Protein AF-A0A8J4CYN5-F1 (afdb_monomer_lite)

Foldseek 3Di:
DVVPLVVVVCPPCVPVCVVVVVVLVVLCVDPVSVVVLVVVVVVLLVVVLVVVLVVLVVVVVVVVVVVVVVVVVVNDDVVVVVVVVLVVVLVVLLVVLVVSLVVVCSVVVDDPDVVVSVVVSVVSSVVNSVSSVVSVVVCVVCPPDD

pLDDT: mean 76.93, std 15.16, range [36.34, 91.88]

Organism: NCBI:txid1737510

Radius of gyration: 21.34 Å; chains: 1; bounding box: 44×31×64 Å

Structure (mmCIF, N/CA/C/O backbone):
data_AF-A0A8J4CYN5-F1
#
_entry.id   AF-A0A8J4CYN5-F1
#
loop_
_atom_site.group_PDB
_atom_site.id
_atom_site.type_symbol
_atom_site.label_atom_id
_atom_site.label_alt_id
_atom_site.label_comp_id
_atom_site.label_asym_id
_atom_site.label_entity_id
_atom_site.label_seq_id
_atom_site.pdbx_PDB_ins_code
_atom_site.Cartn_x
_atom_site.Cartn_y
_atom_site.Cartn_z
_atom_site.occupancy
_atom_site.B_iso_or_equiv
_atom_site.auth_seq_id
_atom_site.auth_comp_id
_atom_site.auth_asym_id
_atom_site.auth_atom_id
_atom_site.pdbx_PDB_model_num
ATOM 1 N N . THR A 1 1 ? 0.356 -16.107 -17.977 1.00 44.75 1 THR A N 1
ATOM 2 C CA . THR A 1 1 ? -0.143 -14.729 -17.753 1.00 44.75 1 THR A CA 1
ATOM 3 C C . THR A 1 1 ? 0.863 -13.632 -18.107 1.00 44.75 1 THR A C 1
ATOM 5 O O . THR A 1 1 ? 0.419 -12.529 -18.376 1.00 44.75 1 THR A O 1
ATOM 8 N N . HIS A 1 2 ? 2.164 -13.921 -18.278 1.00 37.88 2 HIS A N 1
ATOM 9 C CA . HIS A 1 2 ? 3.157 -12.986 -18.860 1.00 37.88 2 HIS A CA 1
ATOM 10 C C . HIS A 1 2 ? 2.998 -12.699 -20.373 1.00 37.88 2 HIS A C 1
ATOM 12 O O . HIS A 1 2 ? 3.687 -11.841 -20.912 1.00 37.88 2 HIS A O 1
ATOM 18 N N . HIS A 1 3 ? 2.081 -13.382 -21.067 1.00 36.34 3 HIS A N 1
ATOM 19 C CA . HIS A 1 3 ? 1.887 -13.228 -22.515 1.00 36.34 3 HIS A CA 1
ATOM 20 C C . HIS A 1 3 ? 0.860 -12.155 -22.907 1.00 36.34 3 HIS A C 1
ATOM 22 O O . HIS A 1 3 ? 0.883 -11.689 -24.040 1.00 36.34 3 HIS A O 1
ATOM 28 N N . VAL A 1 4 ? -0.028 -11.727 -22.003 1.00 49.91 4 VAL A N 1
ATOM 29 C CA . VAL A 1 4 ? -1.183 -10.895 -22.398 1.00 49.91 4 VAL A CA 1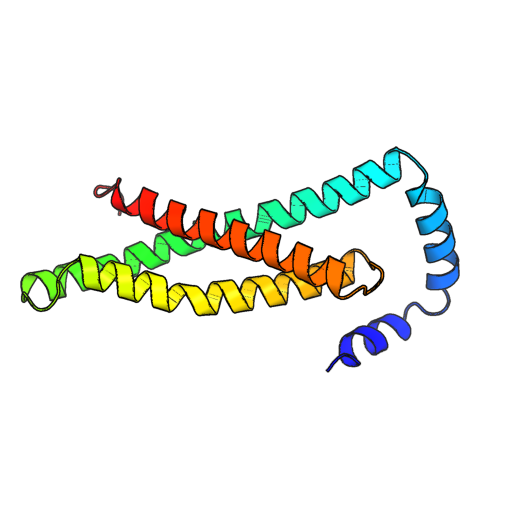
ATOM 30 C C . VAL A 1 4 ? -0.793 -9.424 -22.611 1.00 49.91 4 VAL A C 1
ATOM 32 O O . VAL A 1 4 ? -1.298 -8.786 -23.527 1.00 49.91 4 VAL A O 1
ATOM 35 N N . CYS A 1 5 ? 0.175 -8.903 -21.847 1.00 45.53 5 CYS A N 1
ATOM 36 C CA . CYS A 1 5 ? 0.671 -7.532 -22.033 1.00 45.53 5 CYS A CA 1
ATOM 37 C C . CYS A 1 5 ? 1.685 -7.429 -23.193 1.00 45.53 5 CYS A C 1
ATOM 39 O O . CYS A 1 5 ? 1.646 -6.476 -23.965 1.00 45.53 5 CYS A O 1
ATOM 41 N N . ALA A 1 6 ? 2.521 -8.457 -23.392 1.00 46.88 6 ALA A N 1
ATOM 42 C CA . ALA A 1 6 ? 3.503 -8.486 -24.479 1.00 46.88 6 ALA A CA 1
ATOM 43 C C . ALA A 1 6 ? 2.865 -8.640 -25.877 1.00 46.88 6 ALA A C 1
ATOM 45 O O . ALA A 1 6 ? 3.346 -8.049 -26.837 1.00 46.88 6 ALA A O 1
ATOM 46 N N . ILE A 1 7 ? 1.766 -9.395 -26.010 1.00 52.19 7 ILE A N 1
ATOM 47 C CA . ILE A 1 7 ? 1.109 -9.622 -27.313 1.00 52.19 7 ILE A CA 1
ATOM 48 C C . ILE A 1 7 ? 0.238 -8.423 -27.733 1.00 52.19 7 ILE A C 1
ATOM 50 O O . ILE A 1 7 ? 0.188 -8.097 -28.921 1.00 52.19 7 ILE A O 1
ATOM 54 N N . SER A 1 8 ? -0.392 -7.718 -26.782 1.00 45.91 8 SER A N 1
ATOM 55 C CA . SER A 1 8 ? -1.243 -6.561 -27.106 1.00 45.91 8 SER A CA 1
ATOM 56 C C . SER A 1 8 ? -0.447 -5.312 -27.512 1.00 45.91 8 SER A C 1
ATOM 58 O O . SER A 1 8 ? -0.946 -4.526 -28.304 1.00 45.91 8 SER A O 1
ATOM 60 N N . LEU A 1 9 ? 0.791 -5.139 -27.028 1.00 49.91 9 LEU A N 1
ATOM 61 C CA . LEU A 1 9 ? 1.663 -4.011 -27.403 1.00 49.91 9 LEU A CA 1
ATOM 62 C C . LEU A 1 9 ? 2.541 -4.298 -28.637 1.00 49.91 9 LEU A C 1
ATOM 64 O O . LEU A 1 9 ? 2.883 -3.369 -29.365 1.00 49.91 9 LEU A O 1
ATOM 68 N N . CYS A 1 10 ? 2.871 -5.563 -28.926 1.00 44.91 10 CYS A N 1
ATOM 69 C CA . CYS A 1 10 ? 3.667 -5.915 -30.112 1.00 44.91 10 CYS A CA 1
ATOM 70 C C . CYS A 1 10 ? 2.897 -5.838 -31.443 1.00 44.91 10 CYS A C 1
ATOM 72 O O . CYS A 1 10 ? 3.536 -5.685 -32.480 1.00 44.91 10 CYS A O 1
ATOM 74 N N . THR A 1 11 ? 1.560 -5.937 -31.452 1.00 51.91 11 THR A N 1
ATOM 75 C CA . THR A 1 11 ? 0.792 -6.019 -32.715 1.00 51.91 11 THR A CA 1
ATOM 76 C C . THR A 1 11 ? 0.524 -4.647 -33.362 1.00 51.91 11 THR A C 1
ATOM 78 O O . THR A 1 11 ? 0.472 -4.570 -34.584 1.00 51.91 11 THR A O 1
ATOM 81 N N . GLU A 1 12 ? 0.433 -3.550 -32.596 1.00 47.94 12 GLU A N 1
ATOM 82 C CA . GLU A 1 12 ? 0.213 -2.192 -33.150 1.00 47.94 12 GLU A CA 1
ATOM 83 C C . GLU A 1 12 ? 1.500 -1.356 -33.327 1.00 47.94 12 GLU A C 1
ATOM 85 O O . GLU A 1 12 ? 1.510 -0.400 -34.097 1.00 47.94 12 GLU A O 1
ATOM 90 N N . HIS A 1 13 ? 2.611 -1.713 -32.669 1.00 49.47 13 HIS A N 1
ATOM 91 C CA . HIS A 1 13 ? 3.835 -0.891 -32.630 1.00 49.47 13 HIS A CA 1
ATOM 92 C C . HIS A 1 13 ? 5.075 -1.502 -33.313 1.00 49.47 13 HIS A C 1
ATOM 94 O O . HIS A 1 13 ? 6.146 -0.895 -33.254 1.00 49.47 13 HIS A O 1
ATOM 100 N N . GLY A 1 14 ? 4.965 -2.659 -33.977 1.00 47.19 14 GLY A N 1
ATOM 101 C CA . GLY A 1 14 ? 6.107 -3.417 -34.523 1.00 47.19 14 GLY A CA 1
ATOM 102 C C . GLY A 1 14 ? 7.062 -2.627 -35.435 1.00 47.19 14 GLY A C 1
ATOM 103 O O . GLY A 1 14 ? 8.275 -2.746 -35.278 1.00 47.19 14 GLY A O 1
ATOM 104 N N . ASP A 1 15 ? 6.546 -1.752 -36.305 1.00 44.50 15 ASP A N 1
ATOM 105 C CA . ASP A 1 15 ? 7.375 -0.925 -37.203 1.00 44.50 15 ASP A CA 1
ATOM 106 C C . ASP A 1 15 ? 7.779 0.439 -36.601 1.00 44.50 15 ASP A C 1
ATOM 108 O O . ASP A 1 15 ? 8.783 1.032 -36.998 1.00 44.50 15 ASP A O 1
ATOM 112 N N . LEU A 1 16 ? 7.056 0.942 -35.589 1.00 49.38 16 LEU A N 1
ATOM 113 C CA . LEU A 1 16 ? 7.407 2.189 -34.890 1.00 49.38 16 LEU A CA 1
ATOM 114 C C . LEU A 1 16 ? 8.437 1.967 -33.766 1.00 49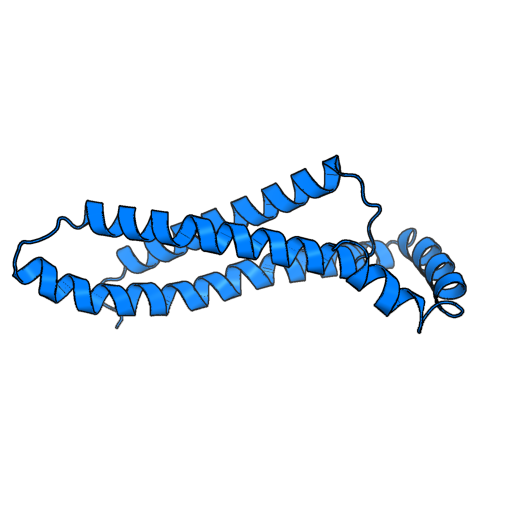.38 16 LEU A C 1
ATOM 116 O O . LEU A 1 16 ? 9.205 2.874 -33.433 1.00 49.38 16 LEU A O 1
ATOM 120 N N . ALA A 1 17 ? 8.479 0.778 -33.160 1.00 51.34 17 ALA A N 1
ATOM 121 C CA . ALA A 1 17 ? 9.299 0.487 -31.985 1.00 51.34 17 ALA A CA 1
ATOM 122 C C . ALA A 1 17 ? 10.807 0.457 -32.286 1.00 51.34 17 ALA A C 1
ATOM 124 O O . ALA A 1 17 ? 11.591 0.912 -31.452 1.00 51.34 17 ALA A O 1
ATOM 125 N N . ALA A 1 18 ? 11.236 0.030 -33.479 1.00 47.31 18 ALA A N 1
ATOM 126 C CA . ALA A 1 18 ? 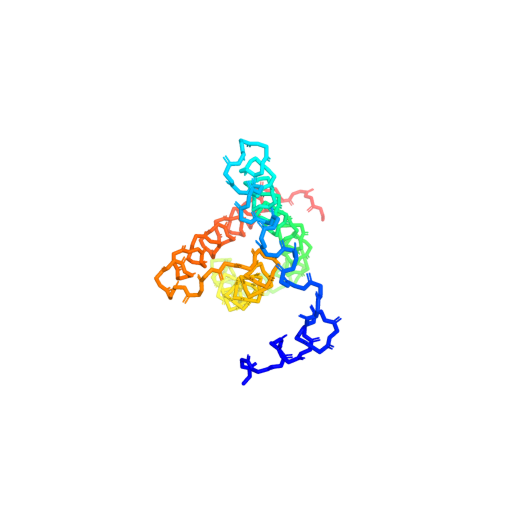12.655 0.051 -33.860 1.00 47.31 18 ALA A CA 1
ATOM 127 C C . ALA A 1 18 ? 13.198 1.493 -33.955 1.00 47.31 18 ALA A C 1
ATOM 129 O O . ALA A 1 18 ? 14.245 1.810 -33.396 1.00 47.31 18 ALA A O 1
ATOM 130 N N . GLY A 1 19 ? 12.428 2.411 -34.552 1.00 42.19 19 GLY A N 1
ATOM 131 C CA . GLY A 1 19 ? 12.795 3.831 -34.631 1.00 42.19 19 GLY A CA 1
ATOM 132 C C . GLY A 1 19 ? 12.642 4.601 -33.313 1.00 42.19 19 GLY A C 1
ATOM 133 O O . GLY A 1 19 ? 13.271 5.645 -33.132 1.00 42.19 19 GLY A O 1
ATOM 134 N N . THR A 1 20 ? 11.817 4.112 -32.382 1.00 51.31 20 THR A N 1
ATOM 135 C CA . THR A 1 20 ? 11.614 4.753 -31.072 1.00 51.31 20 THR A CA 1
ATOM 136 C C . THR A 1 20 ? 12.644 4.273 -30.049 1.00 51.31 20 THR A C 1
ATOM 138 O O . THR A 1 20 ? 13.154 5.083 -29.287 1.00 51.31 20 THR A O 1
ATOM 141 N N . THR A 1 21 ? 13.037 2.996 -30.069 1.00 50.75 21 THR A N 1
ATOM 142 C CA . THR A 1 21 ? 14.056 2.431 -29.161 1.00 50.75 21 THR A CA 1
ATOM 143 C C . THR A 1 21 ? 15.454 3.012 -29.393 1.00 50.75 21 THR A C 1
ATOM 145 O O . THR A 1 21 ? 16.141 3.333 -28.420 1.00 50.75 21 THR A O 1
ATOM 148 N N . GLU A 1 22 ? 15.850 3.261 -30.647 1.00 50.31 22 GLU A N 1
ATOM 149 C CA . GLU A 1 22 ? 17.112 3.947 -30.969 1.00 50.31 22 GLU A CA 1
ATOM 150 C C . GLU A 1 22 ? 17.112 5.404 -30.456 1.00 50.31 22 GLU A C 1
ATOM 152 O O . GLU A 1 22 ? 18.071 5.868 -29.829 1.00 50.31 22 GLU A O 1
ATOM 157 N N . LYS A 1 23 ? 15.976 6.104 -30.602 1.00 51.06 23 LYS A N 1
ATOM 158 C CA . LYS A 1 23 ? 15.773 7.467 -30.080 1.00 51.06 23 LYS A CA 1
ATOM 159 C C . LYS A 1 23 ? 15.729 7.517 -28.550 1.00 51.06 23 LYS A C 1
ATOM 161 O O . LYS A 1 23 ? 16.273 8.454 -27.965 1.00 51.06 23 LYS A O 1
ATOM 166 N N . THR A 1 24 ? 15.141 6.520 -27.889 1.00 56.44 24 THR A N 1
ATOM 167 C CA . THR A 1 24 ? 15.124 6.407 -26.423 1.00 56.44 24 THR A CA 1
ATOM 168 C C . THR A 1 24 ? 16.530 6.141 -25.883 1.00 56.44 24 THR A C 1
ATOM 170 O O . THR A 1 24 ? 16.921 6.754 -24.894 1.00 56.44 24 THR A O 1
ATOM 173 N N . CYS A 1 25 ? 17.338 5.309 -26.552 1.00 52.34 25 CYS A N 1
ATOM 174 C CA . CYS A 1 25 ? 18.726 5.057 -26.156 1.00 52.34 25 CYS A CA 1
ATOM 175 C C . CYS A 1 25 ? 19.608 6.313 -26.292 1.00 52.34 25 CYS A C 1
ATOM 177 O O . CYS A 1 25 ? 20.345 6.650 -25.368 1.00 52.34 25 CYS A O 1
ATOM 179 N N . SER A 1 26 ? 19.453 7.071 -27.385 1.00 60.16 26 SER A N 1
ATOM 180 C CA . SER A 1 26 ? 20.138 8.359 -27.572 1.00 60.16 26 SER A CA 1
ATOM 181 C C . SER A 1 26 ? 19.700 9.410 -26.536 1.00 60.16 26 SER A C 1
ATOM 183 O O . SER A 1 26 ? 20.537 10.089 -25.938 1.00 60.16 26 SER A O 1
ATOM 185 N N . ARG A 1 27 ? 18.392 9.504 -26.243 1.00 61.94 27 ARG A N 1
ATOM 186 C CA . ARG A 1 27 ? 17.840 10.444 -25.251 1.00 61.94 27 ARG A CA 1
ATOM 187 C C . ARG A 1 27 ? 18.254 10.098 -23.815 1.00 61.94 27 ARG A C 1
ATOM 189 O O . ARG A 1 27 ? 18.502 11.022 -23.045 1.00 61.94 27 ARG A O 1
ATOM 196 N N . ARG A 1 28 ? 18.404 8.811 -23.467 1.00 65.94 28 ARG A N 1
ATOM 197 C CA . ARG A 1 28 ? 18.891 8.351 -22.148 1.00 65.94 28 ARG A CA 1
ATOM 198 C C . ARG A 1 28 ? 20.325 8.769 -21.828 1.00 65.94 28 ARG A C 1
ATOM 200 O O . ARG A 1 28 ? 20.660 8.804 -20.657 1.00 65.94 28 ARG A O 1
ATOM 207 N N . ASN A 1 29 ? 21.154 9.102 -22.817 1.00 71.88 29 ASN A N 1
ATOM 208 C CA . ASN A 1 29 ? 22.522 9.580 -22.571 1.00 71.88 29 ASN A CA 1
ATOM 209 C C . ASN A 1 29 ? 22.597 11.108 -22.412 1.00 71.88 29 ASN A C 1
ATOM 211 O O . ASN A 1 29 ? 23.649 11.648 -22.074 1.00 71.88 29 ASN A O 1
ATOM 215 N N . SER A 1 30 ? 21.489 11.815 -22.656 1.00 83.50 30 SER A N 1
ATOM 216 C CA . SER A 1 30 ? 21.381 13.254 -22.435 1.00 83.50 30 SER A CA 1
ATOM 217 C C . SER A 1 30 ? 20.900 13.547 -21.017 1.00 83.50 30 SER A C 1
ATOM 219 O O . SER A 1 30 ? 19.989 12.896 -20.504 1.00 83.50 30 SER A O 1
ATOM 221 N N . ILE A 1 31 ? 21.465 14.590 -20.407 1.00 86.25 31 ILE A N 1
ATOM 222 C CA . ILE A 1 31 ? 21.130 15.048 -19.049 1.00 86.25 31 ILE A CA 1
ATOM 223 C C . ILE A 1 31 ? 19.619 15.314 -18.922 1.00 86.25 31 ILE A C 1
ATOM 225 O O . ILE A 1 31 ? 19.009 14.993 -17.908 1.00 86.25 31 ILE A O 1
ATOM 229 N N . VAL A 1 32 ? 18.992 15.831 -19.985 1.00 87.25 32 VAL A N 1
ATOM 230 C CA . VAL A 1 32 ? 17.547 16.113 -20.030 1.00 87.25 32 VAL A CA 1
ATOM 231 C C . VAL A 1 32 ? 16.713 14.828 -19.996 1.00 87.25 32 VAL A C 1
ATOM 233 O O . VAL A 1 32 ? 15.686 14.786 -19.328 1.00 87.25 32 VAL A O 1
ATOM 236 N N . GLY A 1 33 ? 17.162 13.767 -20.673 1.00 83.75 33 GLY A N 1
ATOM 237 C CA . GLY A 1 33 ? 16.465 12.480 -20.669 1.00 83.75 33 GLY A CA 1
ATOM 238 C C . GLY A 1 33 ? 16.571 11.752 -19.331 1.00 83.75 33 GLY A C 1
ATOM 239 O O . GLY A 1 33 ? 15.603 11.120 -18.916 1.00 83.75 33 GLY A O 1
ATOM 240 N N . LEU A 1 34 ? 17.700 11.886 -18.618 1.00 84.38 34 LEU A N 1
ATOM 241 C CA . LEU A 1 34 ? 17.797 11.388 -17.242 1.00 84.38 34 LEU A CA 1
ATOM 242 C C . LEU A 1 34 ? 16.783 12.090 -16.339 1.00 84.38 34 LEU A C 1
ATOM 244 O O . LEU A 1 34 ? 16.049 11.411 -15.631 1.00 84.38 34 LEU A O 1
ATOM 248 N N . MET A 1 35 ? 16.723 13.425 -16.377 1.00 88.81 35 MET A N 1
ATOM 249 C CA . MET A 1 35 ? 15.818 14.197 -15.516 1.00 88.81 35 MET A CA 1
ATOM 250 C C . MET A 1 35 ? 14.343 13.854 -15.758 1.00 88.81 35 MET A C 1
ATOM 252 O O . MET A 1 35 ? 13.585 13.750 -14.797 1.00 88.81 35 MET A O 1
ATOM 256 N N . ASP A 1 36 ? 13.953 13.615 -17.012 1.00 87.81 36 ASP A N 1
ATOM 257 C CA . ASP A 1 36 ? 12.597 13.193 -17.381 1.00 87.81 36 ASP A CA 1
ATOM 258 C C . ASP A 1 36 ? 12.241 11.822 -16.774 1.00 87.81 36 ASP A C 1
ATOM 260 O O . ASP A 1 36 ? 11.221 11.669 -16.103 1.00 87.81 36 ASP A O 1
ATOM 264 N N . ILE A 1 37 ? 13.141 10.838 -16.896 1.00 84.94 37 ILE A N 1
ATOM 265 C CA . ILE A 1 37 ? 12.947 9.495 -16.323 1.00 84.94 37 ILE A CA 1
ATOM 266 C C . ILE A 1 37 ? 12.930 9.543 -14.789 1.00 84.94 37 ILE A C 1
ATOM 268 O O . ILE A 1 37 ? 12.083 8.907 -14.161 1.00 84.94 37 ILE A O 1
ATOM 272 N N . MET A 1 38 ? 13.835 10.306 -14.167 1.00 86.50 38 MET A N 1
ATOM 273 C CA . MET A 1 38 ? 13.862 10.459 -12.707 1.00 86.50 38 MET A CA 1
ATOM 274 C C . MET A 1 38 ? 12.585 11.145 -12.201 1.00 86.50 38 MET A C 1
ATOM 276 O O . MET A 1 38 ? 12.024 10.723 -11.190 1.00 86.50 38 MET A O 1
ATOM 280 N N . GLY A 1 39 ? 12.089 12.155 -12.924 1.00 89.19 39 GLY A N 1
ATOM 281 C CA . GLY A 1 39 ? 10.838 12.850 -12.620 1.00 89.19 39 GLY A CA 1
ATOM 282 C C . GLY A 1 39 ? 9.603 11.957 -12.765 1.00 89.19 39 GLY A C 1
ATOM 283 O O . GLY A 1 39 ? 8.725 11.971 -11.898 1.00 89.19 39 GLY A O 1
ATOM 284 N N . ALA A 1 40 ? 9.550 11.125 -13.807 1.00 85.88 40 ALA A N 1
ATOM 285 C CA . ALA A 1 40 ? 8.479 10.150 -14.006 1.00 85.88 40 ALA A CA 1
ATOM 286 C C . ALA A 1 40 ? 8.440 9.098 -12.883 1.00 85.88 40 ALA A C 1
ATOM 288 O O . ALA A 1 40 ? 7.372 8.792 -12.352 1.00 85.88 40 ALA A O 1
ATOM 289 N N . ILE A 1 41 ? 9.602 8.587 -12.458 1.00 86.88 41 ILE A N 1
ATOM 290 C CA . ILE A 1 41 ? 9.685 7.641 -11.335 1.00 86.88 41 ILE A CA 1
ATOM 291 C C . ILE A 1 41 ? 9.263 8.329 -10.029 1.00 86.88 41 ILE A C 1
ATOM 293 O O . ILE A 1 41 ? 8.447 7.787 -9.290 1.00 86.88 41 ILE A O 1
ATOM 297 N N . PHE A 1 42 ? 9.767 9.533 -9.751 1.00 88.50 42 PHE A N 1
ATOM 298 C CA . PHE A 1 42 ? 9.455 10.267 -8.523 1.00 88.50 42 PHE A CA 1
ATOM 299 C C . PHE A 1 42 ? 7.963 10.603 -8.393 1.00 88.50 42 PHE A C 1
ATOM 301 O O . PHE A 1 42 ? 7.358 10.345 -7.353 1.00 88.50 42 PHE A O 1
ATOM 308 N N . SER A 1 43 ? 7.360 11.140 -9.456 1.00 88.88 43 SER A N 1
ATOM 309 C CA . SER A 1 43 ? 5.935 11.493 -9.469 1.00 88.88 43 SER A CA 1
ATOM 310 C C . SER A 1 43 ? 5.034 10.272 -9.291 1.00 88.88 43 SER A C 1
ATOM 312 O O . SER A 1 43 ? 4.099 10.329 -8.495 1.00 88.88 43 SER A O 1
ATOM 314 N N . GLY A 1 44 ? 5.349 9.150 -9.946 1.00 85.38 44 GLY A N 1
ATOM 315 C CA . GLY A 1 44 ? 4.614 7.905 -9.747 1.00 85.38 44 GLY A CA 1
ATOM 316 C C . GLY A 1 44 ? 4.692 7.421 -8.297 1.00 85.38 44 GLY A C 1
ATOM 317 O O . GLY A 1 44 ? 3.674 7.140 -7.667 1.00 85.38 44 GLY A O 1
ATOM 318 N N . VAL A 1 45 ? 5.902 7.342 -7.739 1.00 86.00 45 VAL A N 1
ATOM 319 C CA . VAL A 1 45 ? 6.113 6.805 -6.386 1.00 86.00 45 VAL A CA 1
ATOM 320 C C . VAL A 1 45 ? 5.460 7.661 -5.301 1.00 86.00 45 VAL A C 1
ATOM 322 O O . VAL A 1 45 ? 4.990 7.105 -4.315 1.00 86.00 45 VAL A O 1
ATOM 325 N N . LEU A 1 46 ? 5.390 8.984 -5.463 1.00 88.69 46 LEU A N 1
ATOM 326 C CA . LEU A 1 46 ? 4.721 9.852 -4.490 1.00 88.69 46 LEU A CA 1
ATOM 327 C C . LEU A 1 46 ? 3.197 9.848 -4.600 1.00 88.69 46 LEU A C 1
ATOM 329 O O . LEU A 1 46 ? 2.513 10.028 -3.593 1.00 88.69 46 LEU A O 1
ATOM 333 N N . PHE A 1 47 ? 2.649 9.674 -5.799 1.00 88.25 47 PHE A N 1
ATOM 334 C CA . PHE A 1 47 ? 1.209 9.796 -6.006 1.00 88.25 47 PHE A CA 1
ATOM 335 C C . PHE A 1 47 ? 0.416 8.655 -5.349 1.00 88.25 47 PHE A C 1
ATOM 337 O O . PHE A 1 47 ? -0.658 8.883 -4.784 1.00 88.25 47 PHE A O 1
ATOM 344 N N . LEU A 1 48 ? 0.964 7.437 -5.373 1.00 88.00 48 LEU A N 1
ATOM 345 C CA . LEU A 1 48 ? 0.302 6.251 -4.831 1.00 88.00 48 LEU A CA 1
ATOM 346 C C . LEU A 1 48 ? 0.105 6.320 -3.295 1.00 88.00 48 LEU A C 1
ATOM 348 O O . LEU A 1 48 ? -1.046 6.257 -2.861 1.00 88.00 48 LEU A O 1
ATOM 352 N N . PRO A 1 49 ? 1.143 6.543 -2.456 1.00 88.38 49 PRO A N 1
ATOM 353 C CA . PRO A 1 49 ? 0.976 6.641 -1.003 1.00 88.38 49 PRO A CA 1
ATOM 354 C C . PRO A 1 49 ? 0.067 7.794 -0.574 1.00 88.38 49 PRO A C 1
ATOM 356 O O . PRO A 1 49 ? -0.695 7.653 0.379 1.00 88.38 49 PRO A O 1
ATOM 359 N N . MET A 1 50 ? 0.118 8.928 -1.283 1.00 88.50 50 MET A N 1
ATOM 360 C CA . MET A 1 50 ? -0.748 10.077 -0.998 1.00 88.50 50 MET A CA 1
ATOM 361 C C . MET A 1 50 ? -2.224 9.738 -1.210 1.00 88.50 50 MET A C 1
ATOM 363 O O . MET A 1 50 ? -3.064 10.069 -0.374 1.00 88.50 50 MET A O 1
ATOM 367 N N . THR A 1 51 ? -2.540 9.042 -2.303 1.00 89.56 51 THR A N 1
ATOM 368 C CA . THR A 1 51 ? -3.915 8.623 -2.599 1.00 89.56 51 THR A CA 1
ATOM 369 C C . THR A 1 51 ? -4.411 7.589 -1.588 1.00 89.56 51 THR A C 1
ATOM 371 O O . THR A 1 51 ? -5.535 7.703 -1.098 1.00 89.56 51 THR A O 1
ATOM 374 N N . ASN A 1 52 ? -3.567 6.620 -1.216 1.00 87.88 52 ASN A N 1
ATOM 375 C CA . ASN A 1 52 ? -3.903 5.615 -0.207 1.00 87.88 52 ASN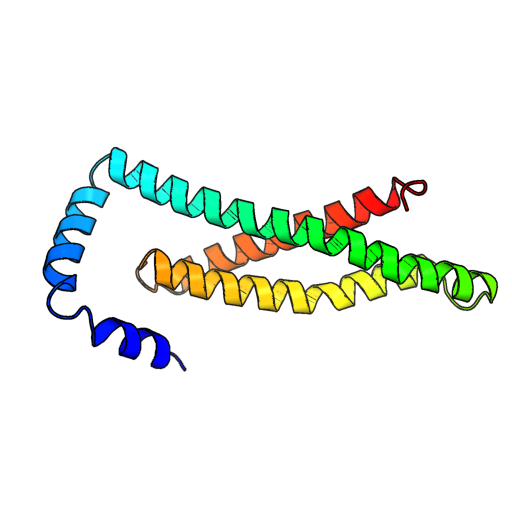 A CA 1
ATOM 376 C C . ASN A 1 52 ? -4.174 6.265 1.168 1.00 87.88 52 ASN A C 1
ATOM 378 O O . ASN A 1 52 ? -5.190 5.978 1.798 1.00 87.88 52 ASN A O 1
ATOM 382 N N . LEU A 1 53 ? -3.366 7.250 1.583 1.00 86.75 53 LEU A N 1
ATOM 383 C CA . LEU A 1 53 ? -3.579 7.994 2.831 1.00 86.75 53 LEU A CA 1
ATOM 384 C C . LEU A 1 53 ? -4.947 8.698 2.880 1.00 86.75 53 LEU A C 1
ATOM 386 O O . LEU A 1 53 ? -5.613 8.688 3.917 1.00 86.75 53 LEU A O 1
ATOM 390 N N . MET A 1 54 ? -5.380 9.294 1.764 1.00 87.12 54 MET A N 1
ATOM 391 C CA . MET A 1 54 ? -6.693 9.943 1.673 1.00 87.12 54 MET A CA 1
ATOM 392 C C . MET A 1 54 ? -7.853 8.946 1.792 1.00 87.12 54 MET A C 1
ATOM 394 O O . MET A 1 54 ? -8.896 9.306 2.329 1.00 87.12 54 MET A O 1
ATOM 398 N N . MET A 1 55 ? -7.673 7.705 1.330 1.00 85.56 55 MET A N 1
ATOM 399 C CA . MET A 1 55 ? -8.673 6.632 1.422 1.00 85.56 55 MET A CA 1
ATOM 400 C C . MET A 1 55 ? -8.737 5.992 2.816 1.00 85.56 55 MET A C 1
ATOM 402 O O . MET A 1 55 ? -9.816 5.637 3.287 1.00 85.56 55 MET A O 1
ATOM 406 N N . VAL A 1 56 ? -7.603 5.895 3.515 1.00 84.94 56 VAL A N 1
ATOM 407 C CA . VAL A 1 56 ? -7.535 5.324 4.873 1.00 84.94 56 VAL A CA 1
ATOM 408 C C . VAL A 1 56 ? -8.316 6.174 5.880 1.00 84.94 56 VAL A C 1
ATOM 410 O O . VAL A 1 56 ? -8.913 5.642 6.817 1.00 84.94 56 VAL A O 1
ATOM 413 N N . MET A 1 57 ? -8.363 7.496 5.686 1.00 83.06 57 MET A N 1
ATOM 414 C CA . MET A 1 57 ? -9.075 8.402 6.589 1.00 83.06 57 MET A CA 1
ATOM 415 C C . MET A 1 57 ? -10.580 8.086 6.748 1.00 83.06 57 MET A C 1
ATOM 417 O O . MET A 1 57 ? -11.008 7.852 7.883 1.00 83.06 57 MET A O 1
ATOM 421 N N . PRO A 1 58 ? -11.398 8.035 5.678 1.00 81.00 58 PRO A N 1
ATOM 422 C CA . PRO A 1 58 ? -12.813 7.676 5.786 1.00 81.00 58 PRO A CA 1
ATOM 423 C C . PRO A 1 58 ? -13.036 6.219 6.212 1.00 81.00 58 PRO A C 1
ATOM 425 O O . PRO A 1 58 ? -14.042 5.935 6.861 1.00 81.00 58 PRO A O 1
ATOM 428 N N . GLN A 1 59 ? -12.103 5.307 5.917 1.00 84.62 59 GLN A N 1
ATOM 429 C CA . GLN A 1 59 ? -12.186 3.914 6.367 1.00 84.62 59 GLN A CA 1
ATOM 430 C C . GLN A 1 59 ? -12.121 3.820 7.897 1.00 84.62 59 GLN A C 1
ATOM 432 O O . GLN A 1 59 ? -13.019 3.261 8.524 1.00 84.62 59 GLN A O 1
ATOM 437 N N . VAL A 1 60 ? -11.130 4.471 8.516 1.00 83.50 60 VAL A N 1
ATOM 438 C CA . VAL A 1 60 ? -10.988 4.507 9.982 1.00 83.50 60 VAL A CA 1
ATOM 439 C C . VAL A 1 60 ? -12.207 5.173 10.639 1.00 83.50 60 VAL A C 1
ATOM 441 O O . VAL A 1 60 ? -12.641 4.754 11.714 1.00 83.50 60 VAL A O 1
ATOM 444 N N . MET A 1 61 ? -12.784 6.205 10.013 1.00 80.81 61 MET A N 1
ATOM 445 C CA . MET A 1 61 ? -13.970 6.889 10.548 1.00 80.81 61 MET A CA 1
ATOM 446 C C . MET A 1 61 ? -15.230 6.018 10.503 1.00 80.81 61 MET A C 1
ATOM 448 O O . MET A 1 61 ? -15.980 5.979 11.482 1.00 80.81 61 MET A O 1
ATOM 452 N 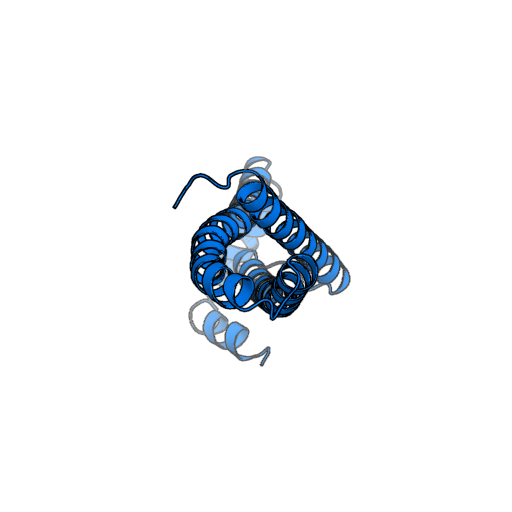N . ALA A 1 62 ? -15.434 5.258 9.425 1.00 83.88 62 ALA A N 1
ATOM 453 C CA . ALA A 1 62 ? -16.544 4.314 9.327 1.00 83.88 62 ALA A CA 1
ATOM 454 C C . ALA A 1 62 ? -16.469 3.224 10.413 1.00 83.88 62 ALA A C 1
ATOM 456 O O . ALA A 1 62 ? -17.474 2.903 11.051 1.00 83.88 62 ALA A O 1
ATOM 457 N N . GLU A 1 63 ? -15.271 2.705 10.688 1.00 81.88 63 GLU A N 1
ATOM 458 C CA . GLU A 1 63 ? -15.066 1.667 11.703 1.00 81.88 63 GLU A CA 1
ATOM 459 C C . GLU A 1 63 ? -15.213 2.209 13.140 1.00 81.88 63 GLU A C 1
ATOM 461 O O . GLU A 1 63 ? -15.738 1.525 14.027 1.00 81.88 63 GLU A O 1
ATOM 466 N N . ARG A 1 64 ? -14.841 3.476 13.387 1.00 78.44 64 ARG A N 1
ATOM 467 C CA . ARG A 1 64 ? -15.014 4.138 14.697 1.00 78.44 64 ARG A CA 1
ATOM 468 C C . ARG A 1 64 ? -16.474 4.234 15.139 1.00 78.44 64 ARG A C 1
ATOM 470 O O . ARG A 1 64 ? -16.748 4.096 16.333 1.00 78.44 64 ARG A O 1
ATOM 477 N N . ALA A 1 65 ? -17.414 4.446 14.216 1.00 81.19 65 ALA A N 1
ATOM 478 C CA . ALA A 1 65 ? -18.840 4.544 14.545 1.00 81.19 65 ALA A CA 1
ATOM 479 C C . ALA A 1 65 ? -19.397 3.240 15.150 1.00 81.19 65 ALA A C 1
ATOM 481 O O . ALA A 1 65 ? -20.245 3.277 16.047 1.00 81.19 65 ALA A O 1
ATOM 482 N N . VAL A 1 66 ? -18.886 2.090 14.701 1.00 79.94 66 VAL A N 1
ATOM 483 C CA . VAL A 1 66 ? -19.239 0.765 15.234 1.00 79.94 66 VAL A CA 1
ATOM 484 C C . VAL A 1 66 ? -18.556 0.532 16.583 1.00 79.94 66 VAL A C 1
ATOM 486 O O . VAL A 1 66 ? -19.214 0.127 17.546 1.00 79.94 66 VAL A O 1
ATOM 489 N N . PHE A 1 67 ? -17.276 0.904 16.700 1.00 80.12 67 PHE A N 1
ATOM 490 C CA . PHE A 1 67 ? -16.500 0.753 17.933 1.00 80.12 67 PHE A CA 1
ATOM 491 C C . PHE A 1 67 ? -17.148 1.442 19.146 1.00 80.12 67 PHE A C 1
ATOM 493 O O . PHE A 1 67 ? -17.163 0.874 20.238 1.00 80.12 67 PHE A O 1
ATOM 500 N N . TYR A 1 68 ? -17.738 2.634 18.986 1.00 79.88 68 TYR A N 1
ATOM 501 C CA . TYR A 1 68 ? -18.415 3.322 20.097 1.00 79.88 68 TYR A CA 1
ATOM 502 C C . TYR A 1 68 ? -19.630 2.555 20.645 1.00 79.88 68 TYR A C 1
ATOM 504 O O . TYR A 1 68 ? -19.896 2.625 21.846 1.00 79.88 68 TYR A O 1
ATOM 512 N N . ARG A 1 69 ? -20.341 1.789 19.806 1.00 83.00 69 ARG A N 1
ATOM 513 C CA . ARG A 1 69 ? -21.490 0.976 20.238 1.00 83.00 69 ARG A CA 1
ATOM 514 C C . ARG A 1 69 ? -21.041 -0.308 20.931 1.00 83.00 69 ARG A C 1
ATOM 516 O O . ARG A 1 69 ? -21.533 -0.625 22.010 1.00 83.00 69 ARG A O 1
ATOM 523 N N . GLU A 1 70 ? -20.056 -1.002 20.368 1.00 83.19 70 GLU A N 1
ATOM 524 C CA . GLU A 1 70 ? -19.534 -2.254 20.936 1.00 83.19 70 GLU A CA 1
ATOM 525 C C . GLU A 1 70 ? -18.737 -2.031 22.230 1.00 83.19 70 GLU A C 1
ATOM 527 O O . GLU A 1 70 ? -18.794 -2.839 23.166 1.00 83.19 70 GLU A O 1
ATOM 532 N N . LYS A 1 71 ? -18.050 -0.887 22.337 1.00 81.00 71 LYS A N 1
ATOM 533 C CA . LYS A 1 71 ? -17.371 -0.469 23.567 1.00 81.00 71 LYS A CA 1
ATOM 534 C C . LYS A 1 71 ? -18.361 -0.172 24.694 1.00 81.00 71 LYS A C 1
ATOM 536 O O . LYS A 1 71 ? -18.062 -0.497 25.839 1.00 81.00 71 LYS A O 1
ATOM 541 N N . ALA A 1 72 ? -19.535 0.391 24.391 1.00 79.06 72 ALA A N 1
ATOM 542 C CA . ALA A 1 72 ? -20.578 0.630 25.391 1.00 79.06 72 ALA A CA 1
ATOM 543 C C . ALA A 1 72 ? -21.159 -0.680 25.957 1.00 79.06 72 ALA A C 1
ATOM 545 O O . ALA A 1 72 ? -21.512 -0.729 27.132 1.00 79.06 72 ALA A O 1
ATOM 546 N N . SER A 1 73 ? -21.181 -1.759 25.162 1.00 82.00 73 SER A N 1
ATOM 547 C CA . SER A 1 73 ? -21.515 -3.115 25.632 1.00 82.00 73 SER A CA 1
ATOM 548 C C . SER A 1 73 ? -20.368 -3.848 26.345 1.00 82.00 73 SER A C 1
ATOM 550 O O . SER A 1 73 ? -20.557 -4.966 26.814 1.00 82.00 73 SER A O 1
ATOM 552 N N . GLY A 1 74 ? -19.176 -3.246 26.436 1.00 79.44 74 GLY A N 1
ATOM 553 C CA . GLY A 1 74 ? -18.024 -3.827 27.134 1.00 79.44 74 GLY A CA 1
ATOM 554 C C . GLY A 1 74 ? -17.376 -5.031 26.438 1.00 79.44 74 GLY A C 1
ATOM 555 O O . GLY A 1 74 ? -16.642 -5.772 27.086 1.00 79.44 74 GLY A O 1
ATOM 556 N N . MET A 1 75 ? -17.622 -5.240 25.140 1.00 77.25 75 MET A N 1
ATOM 557 C CA . MET A 1 75 ? -17.271 -6.493 24.456 1.00 77.25 75 MET A CA 1
ATOM 558 C C . MET A 1 75 ? -15.803 -6.570 23.979 1.00 77.25 75 MET A C 1
ATOM 560 O O . MET A 1 75 ? -15.255 -7.668 23.909 1.00 77.25 75 MET A O 1
ATOM 564 N N . TYR A 1 76 ? -15.125 -5.435 23.719 1.00 78.88 76 TYR A N 1
ATOM 565 C CA . TYR A 1 76 ? -13.737 -5.407 23.213 1.00 78.88 76 TYR A CA 1
ATOM 566 C C . TYR A 1 76 ? -12.834 -4.323 23.826 1.00 78.88 76 TYR A C 1
ATOM 568 O O . TYR A 1 76 ? -13.268 -3.238 24.214 1.00 78.88 76 TYR A O 1
ATOM 576 N N . ARG A 1 77 ? -11.521 -4.611 23.861 1.00 82.00 77 ARG A N 1
ATOM 577 C CA . ARG A 1 77 ? -10.455 -3.661 24.234 1.00 82.00 77 ARG A CA 1
ATOM 578 C C . ARG A 1 77 ? -9.967 -2.889 22.993 1.00 82.00 77 ARG A C 1
ATOM 580 O O . ARG A 1 77 ? -9.765 -3.514 21.954 1.00 82.00 77 ARG A O 1
ATOM 587 N N . PRO A 1 78 ? -9.644 -1.584 23.102 1.00 78.56 78 PRO A N 1
ATOM 588 C CA . PRO A 1 78 ? -9.170 -0.764 21.973 1.00 78.56 78 PRO A CA 1
ATOM 589 C C . PRO A 1 78 ? -7.883 -1.287 21.315 1.00 78.56 78 PRO A C 1
ATOM 591 O O . PRO A 1 78 ? -7.689 -1.118 20.117 1.00 78.56 78 PRO A O 1
ATOM 594 N N . ALA A 1 79 ? -7.019 -1.965 22.077 1.00 82.06 79 ALA A N 1
ATOM 595 C CA . ALA A 1 79 ? -5.790 -2.557 21.548 1.00 82.06 79 ALA A CA 1
ATOM 596 C C . ALA A 1 79 ? -6.055 -3.698 20.547 1.00 82.06 79 ALA A C 1
ATOM 598 O O . ALA A 1 79 ? -5.316 -3.853 19.582 1.00 82.06 79 ALA A O 1
ATOM 599 N N . VAL A 1 80 ? -7.118 -4.480 20.766 1.00 85.69 80 VAL A N 1
ATOM 600 C CA . VAL A 1 80 ? -7.491 -5.594 19.879 1.00 85.69 80 VAL A CA 1
ATOM 601 C C . VAL A 1 80 ? -8.075 -5.056 18.574 1.00 85.69 80 VAL A C 1
ATOM 603 O O . VAL A 1 80 ? -7.786 -5.593 17.512 1.00 85.69 80 VAL A O 1
ATOM 606 N N . PHE A 1 81 ? -8.820 -3.952 18.649 1.00 83.19 81 PHE A N 1
ATOM 607 C CA . PHE A 1 81 ? -9.366 -3.265 17.480 1.00 83.19 81 PHE A CA 1
ATOM 608 C C . PHE A 1 81 ? -8.257 -2.717 16.565 1.00 83.19 81 PHE A C 1
ATOM 610 O O . PHE A 1 81 ? -8.239 -3.027 15.379 1.00 83.19 81 PHE A O 1
ATOM 617 N N . ALA A 1 82 ? -7.269 -2.005 17.123 1.00 83.50 82 ALA A N 1
ATOM 618 C CA . ALA A 1 82 ? -6.136 -1.498 16.341 1.00 83.50 82 ALA A CA 1
ATOM 619 C C . ALA A 1 82 ? -5.303 -2.627 15.698 1.00 83.50 82 ALA A C 1
ATOM 621 O O . ALA A 1 82 ? -4.838 -2.495 14.567 1.00 83.50 82 ALA A O 1
ATOM 622 N N . ALA A 1 83 ? -5.140 -3.756 16.397 1.00 85.00 83 ALA A N 1
ATOM 623 C CA . ALA A 1 83 ? -4.442 -4.923 15.861 1.00 85.00 83 ALA A CA 1
ATOM 624 C C . ALA A 1 83 ? -5.223 -5.608 14.726 1.00 85.00 83 ALA A C 1
ATOM 626 O O . ALA A 1 83 ? -4.626 -5.996 13.724 1.00 85.00 83 ALA A O 1
ATOM 627 N N . ALA A 1 84 ? -6.547 -5.738 14.864 1.00 87.19 84 ALA A N 1
ATOM 628 C CA . ALA A 1 84 ? -7.410 -6.307 13.832 1.00 87.19 84 ALA A CA 1
ATOM 629 C C . ALA A 1 84 ? -7.399 -5.454 12.557 1.00 87.19 84 ALA A C 1
ATOM 631 O O . ALA A 1 84 ? -7.257 -5.993 11.462 1.00 87.19 84 ALA A O 1
ATOM 632 N N . GLN A 1 85 ? -7.460 -4.131 12.712 1.00 86.12 85 GLN A N 1
ATOM 633 C CA . GLN A 1 85 ? -7.388 -3.189 11.600 1.00 86.12 85 GLN A CA 1
ATOM 634 C C . GLN A 1 85 ? -6.040 -3.275 10.868 1.00 86.12 85 GLN A C 1
ATOM 636 O O . GLN A 1 85 ? -6.004 -3.421 9.650 1.00 86.12 85 GLN A O 1
ATOM 641 N N . GLY A 1 86 ? -4.922 -3.284 11.604 1.00 86.19 86 GLY A N 1
ATOM 642 C CA . GLY A 1 86 ? -3.596 -3.441 10.997 1.00 86.19 86 GLY A CA 1
ATOM 643 C C . GLY A 1 86 ? -3.428 -4.766 10.241 1.00 86.19 86 GLY A C 1
ATOM 644 O O . GLY A 1 86 ? -2.831 -4.791 9.169 1.00 86.19 86 GLY A O 1
ATOM 645 N N . LEU A 1 87 ? -3.981 -5.867 10.761 1.00 88.19 87 LEU A N 1
ATOM 646 C CA . LEU A 1 87 ? -3.958 -7.176 10.094 1.00 88.19 87 LEU A CA 1
ATOM 647 C C . LEU A 1 87 ? -4.822 -7.219 8.831 1.00 88.19 87 LEU A C 1
ATOM 649 O O . LEU A 1 87 ? -4.431 -7.868 7.862 1.00 88.19 87 LEU A O 1
ATOM 653 N N . ALA A 1 88 ? -5.973 -6.546 8.842 1.00 88.62 88 ALA A N 1
ATOM 654 C CA . ALA A 1 88 ? -6.852 -6.455 7.682 1.00 88.62 88 ALA A CA 1
ATOM 655 C C . ALA A 1 88 ? -6.220 -5.633 6.549 1.00 88.62 88 ALA A C 1
ATOM 657 O O . ALA A 1 88 ? -6.410 -5.977 5.388 1.00 88.62 88 ALA A O 1
ATOM 658 N N . GLU A 1 89 ? -5.421 -4.615 6.878 1.00 87.38 89 GLU A N 1
ATOM 659 C CA . GLU A 1 89 ? -4.789 -3.711 5.908 1.00 87.38 89 GLU A CA 1
ATOM 660 C C . GLU A 1 89 ? -3.566 -4.332 5.200 1.00 87.38 89 GLU A C 1
ATOM 662 O O . GLU A 1 89 ? -3.323 -4.098 4.015 1.00 87.38 89 GLU A O 1
ATOM 667 N N . MET A 1 90 ? -2.815 -5.191 5.901 1.00 87.50 90 MET A N 1
ATOM 668 C CA . MET A 1 90 ? -1.620 -5.873 5.378 1.00 87.50 90 MET A CA 1
ATOM 669 C C . MET A 1 90 ? -1.792 -6.548 3.998 1.00 87.50 90 MET A C 1
ATOM 671 O O . MET A 1 90 ? -0.955 -6.311 3.119 1.00 87.50 90 MET A O 1
ATOM 675 N N . PRO A 1 91 ? -2.824 -7.386 3.756 1.00 89.44 91 PRO A N 1
ATOM 676 C CA . PRO A 1 91 ? -3.020 -8.025 2.454 1.00 89.44 91 PRO A CA 1
ATOM 677 C C . PRO A 1 91 ? -3.393 -7.034 1.345 1.00 89.44 91 PRO A C 1
ATOM 679 O O . PRO A 1 91 ? -2.973 -7.235 0.204 1.00 89.44 91 PRO A O 1
ATOM 682 N N . PHE A 1 92 ? -4.136 -5.965 1.653 1.00 88.00 92 PHE A N 1
ATOM 683 C CA . PHE A 1 92 ? -4.532 -4.970 0.652 1.00 88.00 92 PHE A CA 1
ATOM 684 C C . PHE A 1 92 ? -3.323 -4.195 0.135 1.00 88.00 92 PHE A C 1
ATOM 686 O O . PHE A 1 92 ? -3.095 -4.161 -1.074 1.00 88.00 92 PHE A O 1
ATOM 693 N N . VAL A 1 93 ? -2.484 -3.686 1.040 1.00 90.25 93 VAL A N 1
ATOM 694 C CA . VAL A 1 93 ? -1.259 -2.954 0.676 1.00 90.25 93 VAL A CA 1
ATOM 695 C C . VAL A 1 93 ? -0.267 -3.861 -0.064 1.00 90.25 93 VAL A C 1
ATOM 697 O O . VAL A 1 93 ? 0.432 -3.423 -0.982 1.00 90.25 93 VAL A O 1
ATOM 700 N N . PHE A 1 94 ? -0.219 -5.153 0.278 1.00 90.75 94 PHE A N 1
ATOM 701 C CA . PHE A 1 94 ? 0.601 -6.124 -0.446 1.00 90.75 94 PHE A CA 1
ATOM 702 C C . PHE A 1 94 ? 0.137 -6.289 -1.903 1.00 90.75 94 PHE A C 1
ATOM 704 O O . PHE A 1 94 ? 0.955 -6.148 -2.814 1.00 90.75 94 PHE A O 1
ATOM 711 N N . LEU A 1 95 ? -1.161 -6.517 -2.143 1.00 91.88 95 LEU A N 1
ATOM 712 C CA . LEU A 1 95 ? -1.705 -6.633 -3.504 1.00 91.88 95 LEU A CA 1
ATOM 713 C C . LEU A 1 95 ? -1.543 -5.334 -4.305 1.00 91.88 95 LEU A C 1
ATOM 715 O O . LEU A 1 95 ? -1.143 -5.382 -5.469 1.00 91.88 95 LEU A O 1
ATOM 719 N N . GLU A 1 96 ? -1.816 -4.188 -3.682 1.00 91.31 96 GLU A N 1
ATOM 720 C CA . GLU A 1 96 ? -1.685 -2.868 -4.301 1.00 91.31 96 GLU A CA 1
ATOM 721 C C . GLU A 1 96 ? -0.245 -2.611 -4.762 1.00 91.31 96 GLU A C 1
ATOM 723 O O . GLU A 1 96 ? -0.015 -2.255 -5.919 1.00 91.31 96 GLU A O 1
ATOM 728 N N . SER A 1 97 ? 0.740 -2.874 -3.895 1.00 91.06 97 SER A N 1
ATOM 729 C CA . SER A 1 97 ? 2.156 -2.677 -4.220 1.00 91.06 97 SER A CA 1
ATOM 730 C C . SER A 1 97 ? 2.619 -3.536 -5.404 1.00 91.06 97 SER A C 1
ATOM 732 O O . SER A 1 97 ? 3.374 -3.062 -6.252 1.00 91.06 97 SER A O 1
ATOM 734 N N . ILE A 1 98 ? 2.146 -4.785 -5.509 1.00 91.19 98 ILE A N 1
ATOM 735 C CA . ILE A 1 98 ? 2.482 -5.679 -6.627 1.00 91.19 98 ILE A CA 1
ATOM 736 C C . ILE A 1 98 ? 1.869 -5.154 -7.923 1.00 91.19 98 ILE A C 1
ATOM 738 O O . ILE A 1 98 ? 2.566 -5.035 -8.932 1.00 91.19 98 ILE A O 1
ATOM 742 N N . LEU A 1 99 ? 0.576 -4.822 -7.898 1.00 90.69 99 LEU A N 1
ATOM 743 C CA . LEU A 1 99 ? -0.146 -4.342 -9.073 1.00 90.69 99 LEU A CA 1
ATOM 744 C C . LEU A 1 99 ? 0.465 -3.040 -9.603 1.00 90.69 99 LEU A C 1
ATOM 746 O O . LEU A 1 99 ? 0.668 -2.895 -10.809 1.00 90.69 99 LEU A O 1
ATOM 750 N N . TYR A 1 100 ? 0.838 -2.134 -8.702 1.00 88.44 100 TYR A N 1
ATOM 751 C CA . TYR A 1 100 ? 1.473 -0.875 -9.059 1.00 88.44 100 TYR A CA 1
ATOM 752 C C . TYR A 1 100 ? 2.854 -1.061 -9.698 1.00 88.44 100 TYR A C 1
ATOM 754 O O . TYR A 1 100 ? 3.159 -0.451 -10.726 1.00 88.44 100 TYR A O 1
ATOM 762 N N . VAL A 1 101 ? 3.686 -1.941 -9.135 1.00 87.50 101 VAL A N 1
ATOM 763 C CA . VAL A 1 101 ? 5.012 -2.238 -9.688 1.00 87.50 101 VAL A CA 1
ATOM 764 C C . VAL A 1 101 ? 4.898 -2.817 -11.095 1.00 87.50 101 VAL A C 1
ATOM 766 O O . VAL A 1 101 ? 5.623 -2.373 -11.982 1.00 87.50 101 VAL A O 1
ATOM 769 N N . VAL A 1 102 ? 3.955 -3.731 -11.342 1.00 86.06 102 VAL A N 1
ATOM 770 C CA . VAL A 1 102 ? 3.729 -4.296 -12.683 1.00 86.06 102 VAL A CA 1
ATOM 771 C C . VAL A 1 102 ? 3.415 -3.199 -13.705 1.00 86.06 102 VAL A C 1
ATOM 773 O O . VAL A 1 102 ? 4.026 -3.174 -14.773 1.00 86.06 102 VAL A O 1
ATOM 776 N N . ILE A 1 103 ? 2.529 -2.256 -13.370 1.00 86.12 103 ILE A N 1
ATOM 777 C CA . ILE A 1 103 ? 2.165 -1.145 -14.263 1.00 86.12 103 ILE A CA 1
ATOM 778 C C . ILE A 1 103 ? 3.369 -0.229 -14.522 1.00 86.12 103 ILE A C 1
ATOM 780 O O . ILE A 1 103 ? 3.651 0.110 -15.670 1.00 86.12 103 ILE A O 1
ATOM 784 N N . MET A 1 104 ? 4.122 0.140 -13.483 1.00 84.31 104 MET A N 1
ATOM 785 C CA . MET A 1 104 ? 5.299 1.004 -13.633 1.00 84.31 104 MET A CA 1
ATOM 786 C C . MET A 1 104 ? 6.404 0.360 -14.479 1.00 84.31 104 MET A C 1
ATOM 788 O O . MET A 1 104 ? 7.040 1.045 -15.286 1.00 84.31 104 MET A O 1
ATOM 792 N N . TYR A 1 105 ? 6.602 -0.956 -14.352 1.00 80.94 105 TYR A N 1
ATOM 793 C CA . TYR A 1 105 ? 7.525 -1.705 -15.207 1.00 80.94 105 TYR A CA 1
ATOM 794 C C . TYR A 1 105 ? 7.090 -1.699 -16.678 1.00 80.94 105 TYR A C 1
ATOM 796 O O . TYR A 1 105 ? 7.945 -1.557 -17.555 1.00 80.94 105 TYR A O 1
ATOM 804 N N . CYS A 1 106 ? 5.784 -1.785 -16.955 1.00 79.19 106 CYS A N 1
ATOM 805 C CA . CYS A 1 106 ? 5.244 -1.652 -18.309 1.00 79.19 106 CYS A CA 1
ATOM 806 C C . CYS A 1 106 ? 5.458 -0.246 -18.890 1.00 79.19 106 CYS A C 1
ATOM 808 O O . CYS A 1 106 ? 5.783 -0.124 -20.065 1.00 79.19 106 CYS A O 1
ATOM 810 N N . THR A 1 107 ? 5.321 0.814 -18.091 1.00 77.50 107 THR A N 1
ATOM 811 C CA . THR A 1 107 ? 5.452 2.195 -18.586 1.00 77.50 107 THR A CA 1
ATOM 812 C C . THR A 1 107 ? 6.897 2.554 -18.933 1.00 77.50 107 THR A C 1
ATOM 814 O O . THR A 1 107 ? 7.160 3.120 -19.994 1.00 77.50 107 THR A O 1
ATOM 817 N N . ILE A 1 108 ? 7.859 2.205 -18.073 1.00 76.25 108 ILE A N 1
ATOM 818 C CA . ILE A 1 108 ? 9.255 2.650 -18.231 1.00 76.25 108 ILE A CA 1
ATOM 819 C C . ILE A 1 108 ? 10.069 1.713 -19.146 1.00 76.25 108 ILE A C 1
ATOM 821 O O . ILE A 1 108 ? 11.137 2.099 -19.620 1.00 76.25 108 ILE A O 1
ATOM 825 N N . HIS A 1 109 ? 9.560 0.512 -19.454 1.00 67.50 109 HIS A N 1
ATOM 826 C CA . HIS A 1 109 ? 10.240 -0.483 -20.298 1.00 67.50 109 HIS A CA 1
ATOM 827 C C . HIS A 1 109 ? 11.674 -0.791 -19.810 1.00 67.50 109 HIS A C 1
ATOM 829 O O . HIS A 1 109 ? 12.647 -0.714 -20.564 1.00 67.50 109 HIS A O 1
ATOM 835 N N . PHE A 1 110 ? 11.819 -1.114 -18.521 1.00 62.41 110 PHE A N 1
ATOM 836 C CA . PHE A 1 110 ? 13.102 -1.538 -17.945 1.00 62.41 110 PHE A CA 1
ATOM 837 C C . PHE A 1 110 ? 13.485 -2.965 -18.368 1.00 62.41 110 PHE A C 1
ATOM 839 O O . PHE A 1 110 ? 12.623 -3.812 -18.597 1.00 62.41 110 PHE A O 1
ATOM 846 N N . GLU A 1 111 ? 14.790 -3.261 -18.401 1.00 69.25 111 GLU A N 1
ATOM 847 C CA . GLU A 1 111 ? 15.274 -4.641 -18.510 1.00 69.25 111 GLU A CA 1
ATOM 848 C C . GLU A 1 111 ? 14.809 -5.454 -17.291 1.00 69.25 111 GLU A C 1
ATOM 850 O O . GLU A 1 111 ? 15.043 -5.065 -16.142 1.00 69.25 111 GLU A O 1
ATOM 855 N N . PHE A 1 112 ? 14.149 -6.591 -17.537 1.00 61.16 112 PHE A N 1
ATOM 856 C CA . PHE A 1 112 ? 13.604 -7.469 -16.498 1.00 61.16 112 PHE A CA 1
ATOM 857 C C . PHE A 1 112 ? 14.714 -8.255 -15.783 1.00 61.16 112 PHE A C 1
ATOM 859 O O . PHE A 1 112 ? 14.847 -9.466 -15.935 1.00 61.16 112 PHE A O 1
ATOM 866 N N . THR A 1 113 ? 15.514 -7.565 -14.971 1.00 76.75 113 THR A N 1
ATOM 867 C CA . THR A 1 113 ? 16.422 -8.208 -14.016 1.00 76.75 113 THR A CA 1
ATOM 868 C C . THR A 1 113 ? 15.692 -8.407 -12.687 1.00 76.75 113 THR A C 1
ATOM 870 O O . THR A 1 113 ? 15.352 -7.433 -12.010 1.00 76.75 113 THR A O 1
ATOM 873 N N . SER A 1 114 ? 15.477 -9.670 -12.300 1.00 75.12 114 SER A N 1
ATOM 874 C CA . SER A 1 114 ? 14.713 -10.066 -11.099 1.00 75.12 114 SER A CA 1
ATOM 875 C C . SER A 1 114 ? 15.205 -9.382 -9.816 1.00 75.12 114 SER A C 1
ATOM 877 O O . SER A 1 114 ? 14.409 -8.916 -9.003 1.00 75.12 114 SER A O 1
ATOM 879 N N . GLU A 1 115 ? 16.523 -9.218 -9.671 1.00 83.75 115 GLU A N 1
ATOM 880 C CA . GLU A 1 115 ? 17.119 -8.574 -8.498 1.00 83.75 115 GLU A CA 1
ATOM 881 C C . GLU A 1 115 ? 16.688 -7.108 -8.357 1.00 83.75 115 GLU A C 1
ATOM 883 O O . GLU A 1 115 ? 16.304 -6.671 -7.275 1.00 83.75 115 GLU A O 1
ATOM 888 N N . LYS A 1 116 ? 16.702 -6.339 -9.453 1.00 80.38 116 LYS A N 1
ATOM 889 C CA . LYS A 1 116 ? 16.338 -4.912 -9.435 1.00 80.38 116 LYS A CA 1
ATOM 890 C C . LYS A 1 116 ? 14.841 -4.719 -9.188 1.00 80.38 116 LYS A C 1
ATOM 892 O O . LYS A 1 116 ? 14.465 -3.794 -8.473 1.00 80.38 116 LYS A O 1
ATOM 897 N N . ALA A 1 117 ? 14.017 -5.618 -9.728 1.00 81.62 117 ALA A N 1
ATOM 898 C CA . ALA A 1 117 ? 12.572 -5.620 -9.520 1.00 81.62 117 ALA A CA 1
ATOM 899 C C . ALA A 1 117 ? 12.176 -5.910 -8.076 1.00 81.62 117 ALA A C 1
ATOM 901 O O . ALA A 1 117 ? 11.302 -5.230 -7.539 1.00 81.62 117 ALA A O 1
ATOM 902 N N . LEU A 1 118 ? 12.862 -6.847 -7.421 1.00 86.94 118 LEU A N 1
ATOM 903 C CA . LEU A 1 118 ? 12.609 -7.150 -6.018 1.00 86.94 118 LEU A CA 1
ATOM 904 C C . LEU A 1 118 ? 12.959 -5.959 -5.119 1.00 86.94 118 LEU A C 1
ATOM 906 O O . LEU A 1 118 ? 12.139 -5.567 -4.292 1.00 86.94 118 LEU A O 1
ATOM 910 N N . TRP A 1 119 ? 14.130 -5.342 -5.308 1.00 87.75 119 TRP A N 1
ATOM 911 C CA . TRP A 1 119 ? 14.526 -4.156 -4.538 1.00 87.75 119 TRP A CA 1
ATOM 912 C C . TRP A 1 119 ? 13.568 -2.978 -4.734 1.00 87.75 119 TRP A C 1
ATOM 914 O O . TRP A 1 119 ? 13.217 -2.306 -3.764 1.00 87.75 119 TRP A O 1
ATOM 924 N N . PHE A 1 120 ? 13.120 -2.746 -5.970 1.00 86.44 120 PHE A N 1
ATOM 925 C CA . PHE A 1 120 ? 12.156 -1.691 -6.268 1.00 86.44 120 PHE A CA 1
ATOM 926 C C . PHE A 1 120 ? 10.798 -1.957 -5.608 1.00 86.44 120 PHE A C 1
ATOM 928 O O . PHE A 1 120 ? 10.263 -1.077 -4.938 1.00 86.44 120 PHE A O 1
ATOM 935 N N . TRP A 1 121 ? 10.265 -3.176 -5.727 1.00 88.44 121 TRP A N 1
ATOM 936 C CA . TRP A 1 121 ? 8.999 -3.542 -5.091 1.00 88.44 121 TRP A CA 1
ATOM 937 C C . TRP A 1 121 ? 9.061 -3.439 -3.566 1.00 88.44 121 TRP A C 1
ATOM 939 O O . TRP A 1 121 ? 8.162 -2.864 -2.954 1.00 88.44 121 TRP A O 1
ATOM 949 N N . LEU A 1 122 ? 10.151 -3.911 -2.961 1.00 90.75 122 LEU A N 1
ATOM 950 C CA . LEU A 1 122 ? 10.363 -3.829 -1.520 1.00 90.75 122 LEU A CA 1
ATOM 951 C C . LEU A 1 122 ? 10.379 -2.370 -1.041 1.00 90.75 122 LEU A C 1
ATOM 953 O O . LEU A 1 122 ? 9.726 -2.052 -0.051 1.00 90.75 122 LEU A O 1
ATOM 957 N N . TYR A 1 123 ? 11.047 -1.466 -1.766 1.00 89.62 123 TYR A N 1
ATOM 958 C CA . TYR A 1 123 ? 11.054 -0.038 -1.435 1.00 89.62 123 TYR A CA 1
ATOM 959 C C . TYR A 1 123 ? 9.645 0.578 -1.441 1.00 89.62 123 TYR A C 1
ATOM 961 O O . TYR A 1 123 ? 9.275 1.267 -0.490 1.00 89.62 123 TYR A O 1
ATOM 969 N N . ILE A 1 124 ? 8.839 0.295 -2.471 1.00 89.62 124 ILE A N 1
ATOM 970 C CA . ILE A 1 124 ? 7.463 0.811 -2.579 1.00 89.62 124 ILE A CA 1
ATOM 971 C C . ILE A 1 124 ? 6.559 0.229 -1.495 1.00 89.62 124 ILE A C 1
ATOM 973 O O . ILE A 1 124 ? 5.798 0.965 -0.870 1.00 89.62 124 ILE A O 1
ATOM 977 N N . TRP A 1 125 ? 6.666 -1.072 -1.231 1.00 90.06 125 TRP A N 1
ATOM 978 C CA . TRP A 1 125 ? 5.881 -1.731 -0.194 1.00 90.06 125 TRP A CA 1
ATOM 979 C C . TRP A 1 125 ? 6.173 -1.158 1.202 1.00 90.06 125 TRP A C 1
ATOM 981 O O . TRP A 1 125 ? 5.244 -0.840 1.945 1.00 90.06 125 TRP A O 1
ATOM 991 N N . PHE A 1 126 ? 7.447 -0.934 1.542 1.00 89.88 126 PHE A N 1
ATOM 992 C CA . PHE A 1 126 ? 7.814 -0.287 2.805 1.00 89.88 126 PHE A CA 1
ATOM 993 C C . PHE A 1 126 ? 7.343 1.170 2.882 1.00 89.88 126 PHE A C 1
ATOM 995 O O . PHE A 1 126 ? 6.863 1.592 3.935 1.00 89.88 126 PHE A O 1
ATOM 1002 N N . ALA A 1 127 ? 7.451 1.933 1.791 1.00 89.81 127 ALA A N 1
ATOM 1003 C CA . ALA A 1 127 ? 6.981 3.316 1.749 1.00 89.81 127 ALA A CA 1
ATOM 1004 C C . ALA A 1 127 ? 5.465 3.413 1.997 1.00 89.81 127 ALA A C 1
ATOM 1006 O O . ALA A 1 127 ? 5.029 4.243 2.795 1.00 89.81 127 ALA A O 1
ATOM 1007 N N . LEU A 1 128 ? 4.676 2.523 1.380 1.00 90.25 128 LEU A N 1
ATOM 1008 C CA . LEU A 1 128 ? 3.231 2.437 1.601 1.00 90.25 128 LEU A CA 1
ATOM 1009 C C . LEU A 1 128 ? 2.903 2.074 3.049 1.00 90.25 128 LEU A C 1
ATOM 1011 O O . LEU A 1 128 ? 2.148 2.793 3.692 1.00 90.25 128 LEU A O 1
ATOM 1015 N N . MET A 1 129 ? 3.535 1.030 3.597 1.00 89.44 129 MET A N 1
ATOM 1016 C CA . MET A 1 129 ? 3.313 0.621 4.988 1.00 89.44 129 MET A CA 1
ATOM 1017 C C . MET A 1 129 ? 3.570 1.761 5.974 1.00 89.44 129 MET A C 1
ATOM 1019 O O . MET A 1 129 ? 2.742 2.024 6.847 1.00 89.44 129 MET A O 1
ATOM 1023 N N . ILE A 1 130 ? 4.694 2.469 5.828 1.00 89.44 130 ILE A N 1
ATOM 1024 C CA . ILE A 1 130 ? 5.030 3.596 6.705 1.00 89.44 130 ILE A CA 1
ATOM 1025 C C . ILE A 1 130 ? 3.960 4.692 6.602 1.00 89.44 130 ILE A C 1
ATOM 1027 O O . ILE A 1 130 ? 3.481 5.160 7.635 1.00 89.44 130 ILE A O 1
ATOM 1031 N N . CYS A 1 131 ? 3.529 5.063 5.392 1.00 87.44 131 CYS A N 1
ATOM 1032 C CA . CYS A 1 131 ? 2.470 6.056 5.199 1.00 87.44 131 CYS A CA 1
ATOM 1033 C C . CYS A 1 131 ? 1.131 5.631 5.823 1.00 87.44 131 CYS A C 1
ATOM 1035 O O . CYS A 1 131 ? 0.507 6.437 6.514 1.00 87.44 131 CYS A O 1
ATOM 1037 N N . THR A 1 132 ? 0.706 4.379 5.645 1.00 87.50 132 THR A N 1
ATOM 1038 C CA . THR A 1 132 ? -0.573 3.868 6.161 1.00 87.50 132 THR A CA 1
ATOM 1039 C C . THR A 1 132 ? -0.586 3.802 7.693 1.00 87.50 132 THR A C 1
ATOM 1041 O O . THR A 1 132 ? -1.529 4.282 8.329 1.00 87.50 132 THR A O 1
ATOM 1044 N N . PHE A 1 133 ? 0.488 3.305 8.323 1.00 86.38 133 PHE A N 1
ATOM 1045 C CA . PHE A 1 133 ? 0.604 3.302 9.788 1.00 86.38 133 PHE A CA 1
ATOM 1046 C C . PHE A 1 133 ? 0.703 4.717 10.370 1.00 86.38 133 PHE A C 1
ATOM 1048 O O . PHE A 1 133 ? 0.086 5.000 11.400 1.00 86.38 133 PHE A O 1
ATOM 1055 N N . MET A 1 134 ? 1.422 5.629 9.705 1.00 87.44 134 MET A N 1
ATOM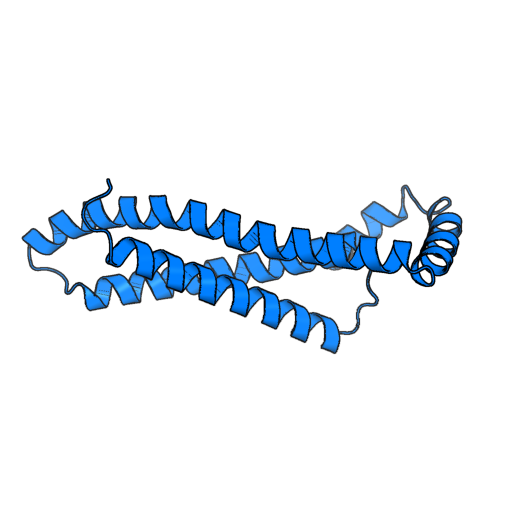 1056 C CA . MET A 1 134 ? 1.447 7.040 10.102 1.00 87.44 134 MET A CA 1
ATOM 1057 C C . MET A 1 134 ? 0.065 7.698 9.975 1.00 87.44 134 MET A C 1
ATOM 1059 O O . MET A 1 134 ? -0.318 8.464 10.860 1.00 87.44 134 MET A O 1
ATOM 1063 N N . GLY A 1 135 ? -0.710 7.366 8.939 1.00 85.81 135 GLY A N 1
ATOM 1064 C CA . GLY A 1 135 ? -2.077 7.857 8.739 1.00 85.81 135 GLY A CA 1
ATOM 1065 C C . GLY A 1 135 ? -3.041 7.434 9.847 1.00 85.81 135 GLY A C 1
ATOM 1066 O O . GLY A 1 135 ? -3.731 8.275 10.429 1.00 85.81 135 GLY A O 1
ATOM 1067 N N . MET A 1 136 ? -3.033 6.150 10.213 1.00 84.75 136 MET A N 1
ATOM 1068 C CA . MET A 1 136 ? -3.814 5.647 11.351 1.00 84.75 136 MET A CA 1
ATOM 1069 C C . MET A 1 136 ? -3.373 6.288 12.678 1.00 84.75 136 MET A C 1
ATOM 1071 O O . MET A 1 136 ? -4.215 6.633 13.514 1.00 84.75 136 MET A O 1
ATOM 1075 N N . GLY A 1 137 ? -2.065 6.515 12.852 1.00 85.00 137 GLY A N 1
ATOM 1076 C CA . GLY A 1 137 ? -1.506 7.234 13.998 1.00 85.00 137 GLY A CA 1
ATOM 1077 C C . GLY A 1 137 ? -2.031 8.668 14.110 1.00 85.00 137 GLY A C 1
ATOM 1078 O O . GLY A 1 137 ? -2.509 9.063 15.174 1.00 85.00 137 GLY A O 1
ATOM 1079 N N . PHE A 1 138 ? -2.031 9.425 13.009 1.00 83.94 138 PHE A N 1
ATOM 1080 C CA . PHE A 1 138 ? -2.532 10.802 12.973 1.00 83.94 138 PHE A CA 1
ATOM 1081 C C . PHE A 1 138 ? -4.021 10.893 13.337 1.00 83.94 138 PHE A C 1
ATOM 1083 O O . PHE A 1 138 ? -4.417 11.722 14.162 1.00 83.94 138 PHE A O 1
ATOM 1090 N N . MET A 1 139 ? -4.839 9.979 12.806 1.00 80.69 139 MET A N 1
ATOM 1091 C CA . MET A 1 139 ? -6.263 9.902 13.139 1.00 80.69 139 MET A CA 1
ATOM 1092 C C . MET A 1 139 ? -6.491 9.562 14.612 1.00 80.69 139 MET A C 1
ATOM 1094 O O . MET A 1 139 ? -7.480 9.993 15.207 1.00 80.69 139 MET A O 1
ATOM 1098 N N . SER A 1 140 ? -5.621 8.764 15.239 1.00 78.88 140 SER A N 1
ATOM 1099 C CA . SER A 1 140 ? -5.721 8.456 16.673 1.00 78.88 140 SER A CA 1
ATOM 1100 C C . SER A 1 140 ? -5.434 9.667 17.566 1.00 78.88 140 SER A C 1
ATOM 1102 O O . SER A 1 140 ? -5.945 9.718 18.683 1.00 78.88 140 SER A O 1
ATOM 1104 N N . MET A 1 141 ? -4.621 10.623 17.106 1.00 81.75 141 MET A N 1
ATOM 1105 C CA . MET A 1 141 ? -4.275 11.829 17.872 1.00 81.75 141 MET A CA 1
ATOM 1106 C C . MET A 1 141 ? -5.358 12.910 17.810 1.00 81.75 141 MET A C 1
ATOM 1108 O O . MET A 1 141 ? -5.391 13.794 18.662 1.00 81.75 141 MET A O 1
ATOM 1112 N N . THR A 1 142 ? -6.249 12.838 16.823 1.00 77.69 142 THR A N 1
ATOM 1113 C CA . THR A 1 142 ? -7.283 13.837 16.538 1.00 77.69 142 THR A CA 1
ATOM 1114 C C . THR A 1 142 ? -8.681 13.243 16.771 1.00 77.69 142 THR A C 1
ATOM 1116 O O . THR A 1 142 ? -9.368 12.826 15.840 1.00 77.69 142 THR A O 1
ATOM 1119 N N . PRO A 1 143 ? -9.140 13.166 18.036 1.00 62.28 143 PRO A N 1
ATOM 1120 C CA . PRO A 1 143 ? -10.436 12.577 18.382 1.00 62.28 143 PRO A CA 1
ATOM 1121 C C . PRO A 1 143 ? -11.638 13.486 18.064 1.00 62.28 143 PRO A C 1
ATOM 1123 O O . PRO A 1 143 ? -12.771 13.089 18.315 1.00 62.28 143 PRO A O 1
ATOM 1126 N N . ASN A 1 144 ? -11.406 14.709 17.577 1.00 57.91 144 ASN A N 1
ATOM 1127 C CA . ASN A 1 144 ? -12.404 15.779 17.469 1.00 57.91 144 ASN A CA 1
ATOM 1128 C C . ASN A 1 144 ? -12.819 16.128 16.029 1.00 57.91 144 ASN A C 1
ATOM 1130 O O . ASN A 1 144 ? -13.520 17.119 15.835 1.00 57.91 144 ASN A O 1
ATOM 1134 N N . MET A 1 145 ? -12.402 15.340 15.039 1.00 55.78 145 MET A N 1
ATOM 1135 C CA . MET A 1 145 ? -12.769 15.522 13.631 1.00 55.78 145 MET A CA 1
ATOM 1136 C C . MET A 1 145 ? -13.742 14.392 13.259 1.00 55.78 145 MET A C 1
ATOM 1138 O O . MET A 1 145 ? -13.363 13.234 13.458 1.00 55.78 145 MET A O 1
ATOM 1142 N N . PRO A 1 146 ? -14.984 14.689 12.830 1.00 52.97 146 PRO A N 1
ATOM 1143 C CA . PRO A 1 146 ? -15.892 13.675 12.297 1.00 52.97 146 PRO A CA 1
ATOM 1144 C C . PRO A 1 146 ? -15.387 13.080 10.978 1.00 52.97 146 PRO A C 1
ATOM 1146 O O . PRO A 1 146 ? -14.635 13.778 10.257 1.00 52.97 146 PRO A O 1
#

InterPro domains:
  IPR013525 ABC-2 type transporter, transmembrane domain [PF01061] (32-145)

Sequence (146 aa):
THHVCAISLCTEHGDLAAGTTEKTCSRRNSIVGLMDIMGAIFSGVLFLPMTNLMMVMPQVMAERAVFYREKASGMYRPAVFAAAQGLAEMPFVFLESILYVVIMYCTIHFEFTSEKALWFWLYIWFALMICTFMGMGFMSMTPNMP

Secondary structure (DSSP, 8-state):
-THHHHHHHHHHHHHHHHHHHHHHHHHHTSHHHHHHHHHHHHHHHHHHHHHHHHHHHHHHHHHHHHHHHHHHTT---HHHHHHHHHHHHHHHHHHHHHHHHHHHHHHHT----HHHHHHHHHHHHHHHHHHHHHHHHHHHH-TT--